Protein AF-A0A2N6U4A2-F1 (afdb_monomer_lite)

Radius of gyration: 18.39 Å; chains: 1; bounding box: 52×46×39 Å

pLDDT: mean 78.29, std 16.14, range [36.31, 93.56]

Foldseek 3Di:
DDDDPVVVVVVPPPPDPVVLVVVVVVVLVVVCVVADVQWHWFDDPNDIFIFNRVQLVVCCVPPVVSVVCVVVVVLVSSCVRGGDPVRVVVLQVQQADPVPRGRPPVSSVVSVVVVCVRRVVPD

Secondary structure (DSSP, 8-state):
----HHHHHHHTSS-SHHHHHHHHHHHHHHHHHHSPTT-EEEEETTEEEEE-HHHHHHHHHH-HHHHHHHHTT-HHHHHHHHB-HHHHHHHHHHTB-TTT-SBPHHHHHHHHHHHHIIIII--

Sequence (123 aa):
MSQTTAEKAKAAGAKTPGDKKKATSAKVKALQAEAAKGDIVVELRGETFTVHVEAYQQKVSEDYEFMEYSMKGILPLMLDVLLDSADREKLKNLARDEETGLVSPEKMGDLFAELMEAGGQGN

Structure (mmCIF, N/CA/C/O backbone):
data_AF-A0A2N6U4A2-F1
#
_entry.id   AF-A0A2N6U4A2-F1
#
loop_
_atom_site.group_PDB
_atom_site.id
_atom_site.type_symbol
_atom_site.label_atom_id
_atom_site.label_alt_id
_atom_site.label_comp_id
_atom_site.label_asym_id
_atom_site.label_entity_id
_atom_site.label_seq_id
_atom_site.pdbx_PDB_ins_code
_atom_site.Cartn_x
_atom_site.Cartn_y
_atom_site.Cartn_z
_atom_site.occupancy
_atom_site.B_iso_or_equiv
_atom_site.auth_seq_id
_atom_site.auth_comp_id
_atom_site.auth_asym_id
_atom_site.auth_atom_id
_atom_site.pdbx_PDB_model_num
ATOM 1 N N . MET A 1 1 ? -36.606 -29.274 24.274 1.00 43.75 1 MET A N 1
ATOM 2 C CA . MET A 1 1 ? -36.306 -28.296 23.208 1.00 43.75 1 MET A CA 1
ATOM 3 C C . MET A 1 1 ? -34.797 -28.178 23.114 1.00 43.75 1 MET A C 1
ATOM 5 O O . MET A 1 1 ? -34.193 -27.491 23.926 1.00 43.75 1 MET A O 1
ATOM 9 N N . SER A 1 2 ? -34.183 -28.954 22.226 1.00 44.00 2 SER A N 1
ATOM 10 C CA . SER A 1 2 ? -32.726 -29.002 22.094 1.00 44.00 2 SER A CA 1
ATOM 11 C C . SER A 1 2 ? -32.313 -27.993 21.032 1.00 44.00 2 SER A C 1
ATOM 13 O O . SER A 1 2 ? -32.617 -28.190 19.859 1.00 44.00 2 SER A O 1
ATOM 15 N N . GLN A 1 3 ? -31.674 -26.900 21.452 1.00 47.78 3 GLN A N 1
ATOM 16 C CA . GLN A 1 3 ? -31.098 -25.924 20.527 1.00 47.78 3 GLN A CA 1
ATOM 17 C C . GLN A 1 3 ? -30.094 -26.632 19.618 1.00 47.78 3 GLN A C 1
ATOM 19 O O . GLN A 1 3 ? -29.180 -27.313 20.092 1.00 47.78 3 GLN A O 1
ATOM 24 N N . THR A 1 4 ? -30.290 -26.493 18.312 1.00 55.03 4 THR A N 1
ATOM 25 C CA . THR A 1 4 ? -29.431 -27.123 17.313 1.00 55.03 4 THR A CA 1
ATOM 26 C C . THR A 1 4 ? -28.063 -26.440 17.281 1.00 55.03 4 THR A C 1
ATOM 28 O O . THR A 1 4 ? -27.929 -25.241 17.523 1.00 55.03 4 THR A O 1
ATOM 31 N N . THR A 1 5 ? -27.012 -27.198 16.969 1.00 56.59 5 THR A N 1
ATOM 32 C CA . THR A 1 5 ? -25.620 -26.715 16.890 1.00 56.59 5 THR A CA 1
ATOM 33 C C . THR A 1 5 ? -25.461 -25.521 15.932 1.00 56.59 5 THR A C 1
ATOM 35 O O . THR A 1 5 ? -24.601 -24.666 16.141 1.00 56.59 5 THR A O 1
ATOM 38 N N . ALA A 1 6 ? -26.352 -25.402 14.942 1.00 48.22 6 ALA A N 1
ATOM 39 C CA . ALA A 1 6 ? -26.440 -24.268 14.024 1.00 48.22 6 ALA A CA 1
ATOM 40 C C . ALA A 1 6 ? -26.860 -22.946 14.708 1.00 48.22 6 ALA A C 1
ATOM 42 O O . ALA A 1 6 ? -26.372 -21.880 14.334 1.00 48.22 6 ALA A O 1
ATOM 43 N N . GLU A 1 7 ? -27.695 -22.989 15.752 1.00 49.34 7 GLU A N 1
ATOM 44 C CA . GLU A 1 7 ? -28.082 -21.798 16.528 1.00 49.34 7 GLU A CA 1
ATOM 45 C C . GLU A 1 7 ? -26.982 -21.345 17.502 1.00 49.34 7 GLU A C 1
ATOM 47 O O . GLU A 1 7 ? -26.811 -20.145 17.721 1.00 49.34 7 GLU A O 1
ATOM 52 N N . LYS A 1 8 ? -26.154 -22.268 18.016 1.00 51.16 8 LYS A N 1
ATOM 53 C CA . LYS A 1 8 ? -24.959 -21.906 18.806 1.00 51.16 8 LYS A CA 1
ATOM 54 C C . LYS A 1 8 ? -23.858 -21.270 17.951 1.00 51.16 8 LYS A C 1
ATOM 56 O O . LYS A 1 8 ? -23.188 -20.356 18.425 1.00 51.16 8 LYS A O 1
ATOM 61 N N . ALA A 1 9 ? -23.713 -21.685 16.691 1.00 48.22 9 ALA A N 1
ATOM 62 C CA . ALA A 1 9 ? -22.756 -21.086 15.759 1.00 48.22 9 ALA A CA 1
ATOM 63 C C . ALA A 1 9 ? -23.131 -19.641 15.371 1.00 48.22 9 ALA A C 1
ATOM 65 O O . ALA A 1 9 ? -22.250 -18.797 15.227 1.00 48.22 9 ALA A O 1
ATOM 66 N N . LYS A 1 10 ? -24.431 -19.314 15.289 1.00 48.22 10 LYS A N 1
ATOM 67 C CA . LYS A 1 10 ? -24.894 -17.937 15.033 1.00 48.22 10 LYS A CA 1
ATOM 68 C C . LYS A 1 10 ? -24.699 -16.991 16.228 1.00 48.22 10 LYS A C 1
ATOM 70 O O . LYS A 1 10 ? -24.438 -15.810 16.022 1.00 48.22 10 LYS A O 1
ATOM 75 N N . ALA A 1 11 ? -24.780 -17.489 17.465 1.00 43.88 11 ALA A N 1
ATOM 76 C CA . ALA A 1 11 ? -24.536 -16.687 18.673 1.00 43.88 11 ALA A CA 1
ATOM 77 C C . ALA A 1 11 ? -23.036 -16.480 18.985 1.00 43.88 11 ALA A C 1
ATOM 79 O O . ALA A 1 11 ? -22.668 -15.504 19.646 1.00 43.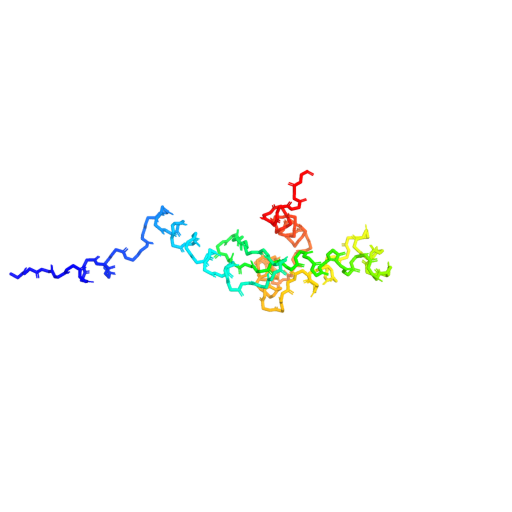88 11 ALA A O 1
ATOM 80 N N . ALA A 1 12 ? -22.174 -17.371 18.484 1.00 47.41 12 ALA A N 1
ATOM 81 C CA . ALA A 1 12 ? -20.722 -17.356 18.659 1.00 47.41 12 ALA A CA 1
ATOM 82 C C . ALA A 1 12 ? -19.969 -16.694 17.489 1.00 47.41 12 ALA A C 1
ATOM 84 O O . ALA A 1 12 ? -18.796 -16.989 17.273 1.00 47.41 12 ALA A O 1
ATOM 85 N N . GLY A 1 13 ? -20.622 -15.805 16.730 1.00 43.22 13 GLY A N 1
ATOM 86 C CA . GLY A 1 13 ? -19.978 -15.045 15.660 1.00 43.22 13 GLY A CA 1
ATOM 87 C C . GLY A 1 13 ? -18.781 -14.252 16.188 1.00 43.22 13 GLY A C 1
ATOM 88 O O . GLY A 1 13 ? -18.966 -13.195 16.778 1.00 43.22 13 GLY A O 1
ATOM 89 N N . ALA A 1 14 ? -17.574 -14.798 16.016 1.00 50.59 14 ALA A N 1
ATOM 90 C CA . ALA A 1 14 ? -16.273 -14.144 16.167 1.00 50.59 14 ALA A CA 1
ATOM 91 C C . ALA A 1 14 ? -16.179 -13.103 17.310 1.00 50.59 14 ALA A C 1
ATOM 93 O O . ALA A 1 14 ? -15.840 -11.941 17.080 1.00 50.59 14 ALA A O 1
ATOM 94 N N . LYS A 1 15 ? -16.495 -13.488 18.557 1.00 50.69 15 LYS A N 1
ATOM 95 C CA . LYS A 1 15 ? -16.428 -12.566 19.715 1.00 50.69 15 LYS A CA 1
ATOM 96 C C . LYS A 1 15 ? -15.110 -12.605 20.489 1.00 50.69 15 LYS A C 1
ATOM 98 O O . LYS A 1 15 ? -14.863 -11.708 21.288 1.00 50.69 15 LYS A O 1
ATOM 103 N N . THR A 1 16 ? -14.247 -13.587 20.251 1.00 46.19 16 THR A N 1
ATOM 104 C CA . THR A 1 16 ? -12.929 -13.678 20.893 1.00 46.19 16 THR A CA 1
ATOM 105 C C . THR A 1 16 ? -11.828 -13.220 19.923 1.00 46.19 16 THR A C 1
ATOM 107 O O . THR A 1 16 ? -11.876 -13.544 18.733 1.00 46.19 16 THR A O 1
ATOM 110 N N . PRO A 1 17 ? -10.799 -12.490 20.396 1.00 52.47 17 PRO A N 1
ATOM 111 C CA . PRO A 1 17 ? -9.674 -12.063 19.557 1.00 52.47 17 PRO A CA 1
ATOM 112 C C . PRO A 1 17 ? -8.973 -13.230 18.843 1.00 52.47 17 PRO A C 1
ATOM 114 O O . PRO A 1 17 ? -8.487 -13.073 17.727 1.00 52.47 17 PRO A O 1
ATOM 117 N N . GLY A 1 18 ? -8.945 -14.414 19.468 1.00 51.34 18 GLY A N 1
ATOM 118 C CA . GLY A 1 18 ? -8.355 -15.629 18.900 1.00 51.34 18 GLY A CA 1
ATOM 119 C C . GLY A 1 18 ? -9.124 -16.198 17.703 1.00 51.34 18 GLY A C 1
ATOM 120 O O . GLY A 1 18 ? -8.497 -16.639 16.742 1.00 51.34 18 GLY A O 1
ATOM 121 N N . ASP A 1 19 ? -10.458 -16.144 17.715 1.00 50.12 19 ASP A N 1
ATOM 122 C CA . ASP A 1 19 ? -11.286 -16.584 16.585 1.00 50.12 19 ASP A CA 1
ATOM 123 C C . ASP A 1 19 ? -11.222 -15.596 15.421 1.00 50.12 19 ASP A C 1
ATOM 125 O O . ASP A 1 19 ? -11.138 -16.021 14.270 1.00 50.12 19 ASP A O 1
ATOM 129 N N . LYS A 1 20 ? -11.155 -14.288 15.710 1.00 52.75 20 LYS A N 1
ATOM 130 C CA . LYS A 1 20 ? -10.893 -13.267 14.684 1.00 52.75 20 LYS A CA 1
ATOM 131 C C . LYS A 1 20 ? -9.546 -13.507 14.005 1.00 52.75 20 LYS A C 1
ATOM 133 O O . LYS A 1 20 ? -9.511 -13.607 12.789 1.00 52.75 20 LYS A O 1
ATOM 138 N N . LYS A 1 21 ? -8.473 -13.732 14.775 1.00 54.66 21 LYS A N 1
ATOM 139 C CA . LYS A 1 21 ? -7.143 -14.058 14.228 1.00 54.66 21 LYS A CA 1
ATOM 140 C C . LYS A 1 21 ? -7.134 -15.344 13.394 1.00 54.66 21 LYS A C 1
ATOM 142 O O . LYS A 1 21 ? -6.474 -15.392 12.361 1.00 54.66 21 LYS A O 1
ATOM 147 N N . LYS A 1 22 ? -7.870 -16.387 13.797 1.00 55.66 22 LYS A N 1
ATOM 148 C CA . LYS A 1 22 ? -7.980 -17.633 13.014 1.00 55.66 22 LYS A CA 1
ATOM 149 C C . LYS A 1 22 ? -8.784 -17.451 11.723 1.00 55.66 22 LYS A C 1
ATOM 151 O O . LYS A 1 22 ? -8.361 -17.959 10.688 1.00 55.66 22 LYS A O 1
ATOM 156 N N . ALA A 1 23 ? -9.896 -16.719 11.766 1.00 58.84 23 ALA A N 1
ATOM 157 C CA . ALA A 1 23 ? -10.710 -16.414 10.588 1.00 58.84 23 ALA A CA 1
ATOM 158 C C . ALA A 1 23 ? -9.965 -15.500 9.601 1.00 58.84 23 ALA A C 1
ATOM 160 O O . ALA A 1 23 ? -9.941 -15.777 8.405 1.00 58.84 23 ALA A O 1
ATOM 161 N N . THR A 1 24 ? -9.274 -14.482 10.116 1.00 60.09 24 THR A N 1
ATOM 162 C CA . THR A 1 24 ? -8.304 -13.660 9.385 1.00 60.09 24 THR A CA 1
ATOM 163 C C . THR A 1 24 ? -7.236 -14.527 8.727 1.00 60.09 24 THR A C 1
ATOM 165 O O . THR A 1 24 ? -7.017 -14.421 7.528 1.00 60.09 24 THR A O 1
ATOM 168 N N . SER A 1 25 ? -6.593 -15.430 9.476 1.00 66.12 25 SER A N 1
ATOM 169 C CA . SER A 1 25 ? -5.511 -16.264 8.943 1.00 66.12 25 SER A CA 1
ATOM 170 C C . SER A 1 25 ? -6.002 -17.205 7.838 1.00 66.12 25 SER A C 1
ATOM 172 O O . SER A 1 25 ? -5.292 -17.431 6.862 1.00 66.12 25 SER A O 1
ATOM 174 N N . ALA A 1 26 ? -7.232 -17.715 7.946 1.00 72.00 26 ALA A N 1
ATOM 175 C CA . ALA A 1 26 ? -7.859 -18.495 6.883 1.00 72.00 26 ALA A CA 1
ATOM 176 C C . ALA A 1 26 ? -8.185 -17.639 5.647 1.00 72.00 26 ALA A C 1
ATOM 178 O O . ALA A 1 26 ? -7.936 -18.082 4.530 1.00 72.00 26 ALA A O 1
ATOM 179 N N . LYS A 1 27 ? -8.682 -16.409 5.839 1.00 73.31 27 LYS A N 1
ATOM 180 C CA . LYS A 1 27 ? -8.965 -15.456 4.755 1.00 73.31 27 LYS A CA 1
ATOM 181 C C . LYS A 1 27 ? -7.689 -15.036 4.021 1.00 73.31 27 LYS A C 1
ATOM 183 O O . LYS A 1 27 ? -7.665 -15.090 2.800 1.00 73.31 27 LYS A O 1
ATOM 188 N N . VAL A 1 28 ? -6.629 -14.688 4.750 1.00 76.81 28 VAL A N 1
ATOM 189 C CA . VAL A 1 28 ? -5.316 -14.349 4.177 1.00 76.81 28 VAL A CA 1
ATOM 190 C C . VAL A 1 28 ? -4.765 -15.531 3.385 1.00 76.81 28 VAL A C 1
ATOM 192 O O . VAL A 1 28 ? -4.338 -15.347 2.258 1.00 76.81 28 VAL A O 1
ATOM 195 N N . LYS A 1 29 ? -4.845 -16.761 3.910 1.00 74.00 29 LYS A N 1
ATOM 196 C CA . LYS A 1 29 ? -4.404 -17.960 3.176 1.00 74.00 29 LYS A CA 1
ATOM 197 C C . LYS A 1 29 ? -5.227 -18.248 1.922 1.00 74.00 29 LYS A C 1
ATOM 199 O O . LYS A 1 29 ? -4.653 -18.687 0.934 1.00 74.00 29 LYS A O 1
ATOM 204 N N . ALA A 1 30 ? -6.542 -18.041 1.970 1.00 78.31 30 ALA A N 1
ATOM 205 C CA . ALA A 1 30 ? -7.407 -18.216 0.807 1.00 78.31 30 ALA A CA 1
ATOM 206 C C . ALA A 1 30 ? -7.053 -17.197 -0.283 1.00 78.31 30 ALA A C 1
ATOM 208 O O . ALA A 1 30 ? -6.732 -17.591 -1.397 1.00 78.31 30 ALA A O 1
ATOM 209 N N . LEU A 1 31 ? -6.979 -15.915 0.081 1.00 79.50 31 LEU A N 1
ATOM 210 C CA . LEU A 1 31 ? -6.588 -14.848 -0.837 1.00 79.50 31 LEU A CA 1
ATOM 211 C C . LEU A 1 31 ? -5.165 -15.045 -1.367 1.00 79.50 31 LEU A C 1
ATOM 213 O O . LEU A 1 31 ? -4.934 -14.853 -2.547 1.00 79.50 31 LEU A O 1
ATOM 217 N N . GLN A 1 32 ? -4.222 -15.498 -0.537 1.00 78.94 32 GLN A N 1
ATOM 218 C CA . GLN A 1 32 ? -2.851 -15.792 -0.962 1.00 78.94 32 GLN A CA 1
ATOM 219 C C . GLN A 1 32 ? -2.780 -16.953 -1.962 1.00 78.94 32 GLN A C 1
ATOM 221 O O . GLN A 1 32 ? -1.875 -16.982 -2.791 1.00 78.94 32 GLN A O 1
ATOM 226 N N . ALA A 1 33 ? -3.701 -17.916 -1.877 1.00 75.50 33 ALA A N 1
ATOM 227 C CA . ALA A 1 33 ? -3.798 -19.014 -2.835 1.00 75.50 33 ALA A CA 1
ATOM 228 C C . ALA A 1 33 ? -4.433 -18.580 -4.168 1.00 75.50 33 ALA A C 1
ATOM 230 O O . ALA A 1 33 ? -4.193 -19.226 -5.186 1.00 75.50 33 ALA A O 1
ATOM 231 N N . GLU A 1 34 ? -5.236 -17.513 -4.155 1.00 74.12 34 GLU A N 1
ATOM 232 C CA . GLU A 1 34 ? -5.841 -16.896 -5.344 1.00 74.12 34 GLU A CA 1
ATOM 233 C C . GLU A 1 34 ? -4.969 -15.784 -5.950 1.00 74.12 34 GLU A C 1
ATOM 235 O O . GLU A 1 34 ? -5.136 -15.447 -7.122 1.00 74.12 34 GLU A O 1
ATOM 240 N N . ALA A 1 35 ? -4.044 -15.226 -5.166 1.00 77.50 35 ALA A N 1
ATOM 241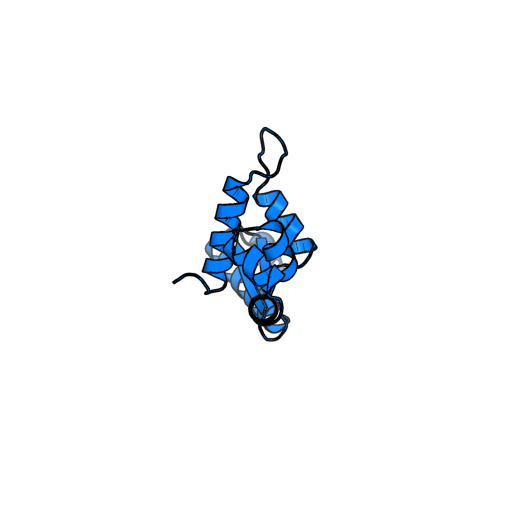 C CA . ALA A 1 35 ? -3.132 -14.172 -5.582 1.00 77.50 35 ALA A CA 1
ATOM 242 C C . ALA A 1 35 ? -2.192 -14.658 -6.695 1.00 77.50 35 ALA A C 1
ATOM 244 O O . ALA A 1 35 ? -1.840 -15.843 -6.766 1.00 77.50 35 ALA A O 1
ATOM 245 N N . ALA A 1 36 ? -1.781 -13.745 -7.580 1.00 76.88 36 ALA A N 1
ATOM 246 C CA . ALA A 1 36 ? -0.884 -14.113 -8.661 1.00 76.88 36 ALA A CA 1
ATOM 247 C C . ALA A 1 36 ? 0.480 -14.533 -8.098 1.00 76.88 36 ALA A C 1
ATOM 249 O O . ALA A 1 36 ? 0.873 -14.208 -6.975 1.00 76.88 36 ALA A O 1
ATOM 250 N N . LYS A 1 37 ? 1.232 -15.297 -8.891 1.00 76.44 37 LYS A N 1
ATOM 251 C CA . LYS A 1 37 ? 2.598 -15.658 -8.517 1.00 76.44 37 LYS A CA 1
ATOM 252 C C . LYS A 1 37 ? 3.411 -14.369 -8.335 1.00 76.44 37 LYS A C 1
ATOM 254 O O . LYS A 1 37 ? 3.464 -13.567 -9.257 1.00 76.44 37 LYS A O 1
ATOM 259 N N . GLY A 1 38 ? 4.022 -14.203 -7.161 1.00 74.88 38 GLY A N 1
ATOM 260 C CA . GLY A 1 38 ? 4.795 -13.004 -6.816 1.00 74.88 38 GLY A CA 1
ATOM 261 C C . GLY A 1 38 ? 4.029 -11.952 -6.003 1.00 74.88 38 GLY A C 1
ATOM 262 O O . GLY A 1 38 ? 4.651 -11.008 -5.510 1.00 74.88 38 GLY A O 1
ATOM 263 N N . ASP A 1 39 ? 2.721 -12.142 -5.804 1.00 86.81 39 ASP A N 1
ATOM 264 C CA . ASP A 1 39 ? 1.898 -11.324 -4.916 1.00 86.81 39 ASP A CA 1
ATOM 265 C C . ASP A 1 39 ? 1.923 -11.856 -3.481 1.00 86.81 39 ASP A C 1
ATOM 267 O O . ASP A 1 39 ? 1.952 -13.068 -3.235 1.00 86.81 39 ASP A O 1
ATOM 271 N N . ILE A 1 40 ? 1.854 -10.946 -2.513 1.00 86.25 40 ILE A N 1
ATOM 272 C CA . ILE A 1 40 ? 1.844 -11.265 -1.086 1.00 86.25 40 ILE A CA 1
ATOM 273 C C . ILE A 1 40 ? 0.626 -10.625 -0.439 1.00 86.25 40 ILE A C 1
ATOM 275 O O . ILE A 1 40 ? 0.444 -9.414 -0.486 1.00 86.25 40 ILE A O 1
ATOM 279 N N . VAL A 1 41 ? -0.207 -11.437 0.198 1.00 87.31 41 VAL A N 1
ATOM 280 C CA . VAL A 1 41 ? -1.392 -10.971 0.905 1.00 87.31 41 VAL A CA 1
ATOM 281 C C . VAL A 1 41 ? -1.042 -10.730 2.364 1.00 87.31 41 VAL A C 1
ATOM 283 O O . VAL A 1 41 ? -0.679 -11.654 3.095 1.00 87.31 41 VAL A O 1
ATOM 286 N N . VAL A 1 42 ? -1.199 -9.486 2.802 1.00 85.94 42 VAL A N 1
ATOM 287 C CA . VAL A 1 42 ? -0.886 -9.041 4.162 1.00 85.94 42 VAL A CA 1
ATOM 288 C C . VAL A 1 42 ? -2.132 -8.489 4.845 1.00 85.94 42 VAL A C 1
ATOM 290 O O . VAL A 1 42 ? -3.031 -7.944 4.202 1.00 85.94 42 VAL A O 1
ATOM 293 N N . GLU A 1 43 ? -2.205 -8.637 6.167 1.00 85.50 43 GLU A N 1
ATOM 294 C CA . GLU A 1 43 ? -3.208 -7.944 6.976 1.00 85.50 43 GLU A CA 1
ATOM 295 C C . GLU A 1 43 ? -2.543 -6.773 7.693 1.00 85.50 43 GLU A C 1
ATOM 297 O O . GLU A 1 43 ? -1.584 -6.964 8.439 1.00 85.50 43 GLU A O 1
ATOM 302 N N . LEU A 1 44 ? -3.088 -5.574 7.500 1.00 85.81 44 LEU A N 1
ATOM 303 C CA . LEU A 1 44 ? -2.635 -4.359 8.157 1.00 85.81 44 LEU A CA 1
ATOM 304 C C . LEU A 1 44 ? -3.834 -3.637 8.770 1.00 85.81 44 LEU A C 1
ATOM 306 O O . LEU A 1 44 ? -4.801 -3.306 8.087 1.00 85.81 44 LEU A O 1
ATOM 310 N N . ARG A 1 45 ? -3.779 -3.408 10.088 1.00 84.38 45 ARG A N 1
ATOM 311 C CA . ARG A 1 45 ? -4.809 -2.686 10.865 1.00 84.38 45 ARG A CA 1
ATOM 312 C C . ARG A 1 45 ? -6.251 -3.188 10.644 1.00 84.38 45 ARG A C 1
ATOM 314 O O . ARG A 1 45 ? -7.202 -2.421 10.749 1.00 84.38 45 ARG A O 1
ATOM 321 N N . GLY A 1 46 ? -6.414 -4.490 10.398 1.00 80.25 46 GLY A N 1
ATOM 322 C CA . GLY A 1 46 ? -7.713 -5.144 10.185 1.00 80.25 46 GLY A CA 1
ATOM 323 C C . GLY A 1 46 ? -8.201 -5.153 8.733 1.00 80.25 46 GLY A C 1
ATOM 324 O O . GLY A 1 46 ? -9.220 -5.780 8.451 1.00 80.25 46 GLY A O 1
ATOM 325 N N . GLU A 1 47 ? -7.460 -4.523 7.822 1.00 85.44 47 GLU A N 1
ATOM 326 C CA . GLU A 1 47 ? -7.696 -4.566 6.383 1.00 85.44 47 GLU A CA 1
ATOM 327 C C . GLU A 1 47 ? -6.729 -5.551 5.716 1.00 85.44 47 GLU A C 1
ATOM 329 O O . GLU A 1 47 ? -5.601 -5.753 6.165 1.00 85.44 47 GLU A O 1
ATOM 334 N N . THR A 1 48 ? -7.179 -6.188 4.637 1.00 87.75 48 THR A N 1
ATOM 335 C CA . THR A 1 48 ? -6.352 -7.104 3.842 1.00 87.75 48 THR A CA 1
ATOM 336 C C . THR A 1 48 ? -5.907 -6.412 2.559 1.00 87.75 48 THR A C 1
ATOM 338 O O . THR A 1 48 ? -6.756 -5.837 1.868 1.00 87.75 48 THR A O 1
ATOM 341 N N . PHE A 1 49 ? -4.614 -6.518 2.259 1.00 90.25 49 PHE A N 1
ATOM 342 C CA . PHE A 1 49 ? -3.945 -5.929 1.101 1.00 90.25 49 PHE A CA 1
ATOM 343 C C . PHE A 1 49 ? -3.244 -7.015 0.295 1.00 90.25 49 PHE A C 1
ATOM 345 O O . PHE A 1 49 ? -2.654 -7.924 0.881 1.00 90.25 49 PHE A O 1
ATOM 352 N N . THR A 1 50 ? -3.274 -6.893 -1.027 1.00 90.69 50 THR A N 1
ATOM 353 C CA . THR A 1 50 ? -2.440 -7.687 -1.933 1.00 90.69 50 THR A CA 1
ATOM 354 C C . THR A 1 50 ? -1.281 -6.814 -2.393 1.00 90.69 50 THR A C 1
ATOM 356 O O . THR A 1 50 ? -1.492 -5.770 -2.999 1.00 90.69 50 THR A O 1
ATOM 359 N N . VAL A 1 51 ? -0.058 -7.213 -2.054 1.00 90.69 51 VAL A N 1
ATOM 360 C CA . VAL A 1 51 ? 1.174 -6.487 -2.365 1.00 90.69 51 VAL A CA 1
ATOM 361 C C . VAL A 1 51 ? 1.872 -7.167 -3.536 1.00 90.69 51 VAL A C 1
ATOM 363 O O . VAL A 1 51 ? 2.350 -8.295 -3.412 1.00 90.69 51 VAL A O 1
ATOM 366 N N . HIS A 1 52 ? 1.973 -6.466 -4.660 1.00 91.44 52 HIS A N 1
ATOM 367 C CA . HIS A 1 52 ? 2.569 -6.959 -5.901 1.00 91.44 52 HIS A CA 1
ATOM 368 C C . HIS A 1 52 ? 4.100 -6.814 -5.887 1.00 91.44 52 HIS A C 1
ATOM 370 O O . HIS A 1 52 ? 4.685 -6.035 -6.643 1.00 91.44 52 HIS A O 1
ATOM 376 N N . VAL A 1 53 ? 4.772 -7.535 -4.983 1.00 87.50 53 VAL A N 1
ATOM 377 C CA . VAL A 1 53 ? 6.221 -7.386 -4.746 1.00 87.50 53 VAL A CA 1
ATOM 378 C C . VAL A 1 53 ? 7.045 -7.736 -5.987 1.00 87.50 53 VAL A C 1
ATOM 380 O O . VAL A 1 53 ? 7.990 -7.015 -6.309 1.00 87.50 53 VAL A O 1
ATOM 383 N N . GLU A 1 54 ? 6.691 -8.802 -6.707 1.00 87.31 54 GLU A N 1
ATOM 384 C CA . GLU A 1 54 ? 7.409 -9.199 -7.928 1.00 87.31 54 GLU A CA 1
ATOM 385 C C . GLU A 1 54 ? 7.247 -8.154 -9.043 1.00 87.31 54 GLU A C 1
ATOM 387 O O . GLU A 1 54 ? 8.243 -7.732 -9.629 1.00 87.31 54 GLU A O 1
ATOM 392 N N . ALA A 1 55 ? 6.027 -7.648 -9.266 1.00 87.88 55 ALA A N 1
ATOM 393 C CA . ALA A 1 55 ? 5.766 -6.586 -10.242 1.00 87.88 55 ALA A CA 1
ATOM 394 C C . ALA A 1 55 ? 6.519 -5.292 -9.895 1.00 87.88 55 ALA A C 1
ATOM 396 O O . ALA A 1 55 ? 7.080 -4.633 -10.773 1.00 87.88 55 ALA A O 1
ATOM 397 N N . TYR A 1 56 ? 6.585 -4.950 -8.606 1.00 89.12 56 TYR A N 1
ATOM 398 C CA . TYR A 1 56 ? 7.364 -3.817 -8.125 1.00 89.12 56 TYR A CA 1
ATOM 399 C C . TYR A 1 56 ? 8.863 -4.000 -8.385 1.00 89.12 56 TYR A C 1
ATOM 401 O O . TYR A 1 56 ? 9.482 -3.124 -8.985 1.00 89.12 56 TYR A O 1
ATOM 409 N N . GLN A 1 57 ? 9.453 -5.139 -8.008 1.00 87.94 57 GLN A N 1
ATOM 410 C CA . GLN A 1 57 ? 10.876 -5.416 -8.250 1.00 87.94 57 GLN A CA 1
ATOM 411 C C . GLN A 1 57 ? 11.220 -5.430 -9.739 1.00 87.94 57 GLN A C 1
ATOM 413 O O . GLN A 1 57 ? 12.252 -4.888 -10.146 1.00 87.94 57 GLN A O 1
ATOM 418 N N . GLN A 1 58 ? 10.344 -6.016 -10.553 1.00 90.81 58 GLN A N 1
ATOM 419 C CA . GLN A 1 58 ? 10.479 -6.018 -11.997 1.00 90.81 58 GLN A CA 1
ATOM 420 C C . GLN A 1 58 ? 10.481 -4.583 -12.540 1.00 90.81 58 GLN A C 1
ATOM 422 O O . GLN A 1 58 ? 11.404 -4.203 -13.256 1.00 90.81 58 GLN A O 1
ATOM 427 N N . LYS A 1 59 ? 9.529 -3.743 -12.120 1.00 90.75 59 LYS A N 1
ATOM 428 C CA . LYS A 1 59 ? 9.467 -2.348 -12.567 1.00 90.75 59 LYS A CA 1
ATOM 429 C C . LYS A 1 59 ? 10.663 -1.523 -12.092 1.00 90.75 59 LYS A C 1
ATOM 431 O O . LYS A 1 59 ? 11.208 -0.771 -12.886 1.00 90.75 59 LYS A O 1
ATOM 436 N N . VAL A 1 60 ? 11.144 -1.713 -10.861 1.00 90.38 60 VAL A N 1
ATOM 437 C CA . VAL A 1 60 ? 12.406 -1.099 -10.392 1.00 90.38 60 VAL A CA 1
ATOM 438 C C . VAL A 1 60 ? 13.601 -1.533 -11.249 1.00 90.38 60 VAL A C 1
ATOM 440 O O . VAL A 1 60 ? 14.519 -0.747 -11.461 1.00 90.38 60 VAL A O 1
ATOM 443 N N . SER A 1 61 ? 13.611 -2.769 -11.748 1.00 90.69 61 SER A N 1
ATOM 444 C CA . SER A 1 61 ? 14.730 -3.293 -12.540 1.00 90.69 61 SER A CA 1
ATOM 445 C C . SER A 1 61 ? 14.687 -2.860 -14.009 1.00 90.69 61 SER A C 1
ATOM 447 O O . SER A 1 61 ? 15.739 -2.688 -14.623 1.00 90.69 61 SER A O 1
ATOM 449 N N . GLU A 1 62 ? 13.493 -2.700 -14.581 1.00 93.56 62 GLU A N 1
ATOM 450 C CA . GLU A 1 62 ? 13.297 -2.410 -16.009 1.00 93.56 62 GLU A CA 1
ATOM 451 C C . GLU A 1 62 ? 13.121 -0.914 -16.321 1.00 93.56 62 GLU A C 1
ATOM 453 O O . GLU A 1 62 ? 13.419 -0.480 -17.433 1.00 93.56 62 GLU A O 1
ATOM 458 N N . ASP A 1 63 ? 12.652 -0.115 -15.359 1.00 93.56 63 ASP A N 1
ATOM 459 C CA . ASP A 1 63 ? 12.280 1.290 -15.545 1.00 93.56 63 ASP A CA 1
ATOM 460 C C . ASP A 1 63 ? 13.178 2.197 -14.686 1.00 93.56 63 ASP A C 1
ATOM 462 O O . ASP A 1 63 ? 13.002 2.333 -13.473 1.00 93.56 63 ASP A O 1
ATOM 466 N N . TYR A 1 64 ? 14.179 2.812 -15.328 1.00 90.69 64 TYR A N 1
ATOM 467 C CA . TYR A 1 64 ? 15.167 3.664 -14.654 1.00 90.69 64 TYR A CA 1
ATOM 468 C C . TYR A 1 64 ? 14.526 4.882 -13.972 1.00 90.69 64 TYR A C 1
ATOM 470 O O . TYR A 1 64 ? 14.934 5.248 -12.871 1.00 90.69 64 TYR A O 1
ATOM 478 N N . GLU A 1 65 ? 13.502 5.483 -14.584 1.00 90.62 65 GLU A N 1
ATOM 479 C CA . GLU A 1 65 ? 12.787 6.616 -13.988 1.00 90.62 65 GLU A CA 1
ATOM 480 C C . GLU A 1 65 ? 12.035 6.165 -12.733 1.00 90.62 65 GLU A C 1
ATOM 482 O O . GLU A 1 65 ? 12.118 6.808 -11.684 1.00 90.62 65 GLU A O 1
ATOM 487 N N . PHE A 1 66 ? 11.363 5.013 -12.796 1.00 91.38 66 PHE A N 1
ATOM 488 C CA . PHE A 1 66 ? 10.705 4.429 -11.630 1.00 91.38 66 PHE A CA 1
ATOM 489 C C . PHE A 1 66 ? 11.688 4.060 -10.514 1.00 91.38 66 PHE A C 1
ATOM 491 O O . PHE A 1 66 ? 11.394 4.277 -9.335 1.00 91.38 66 PHE A O 1
ATOM 498 N N . MET A 1 67 ? 12.865 3.543 -10.866 1.00 91.31 67 MET A N 1
ATOM 499 C CA . MET A 1 67 ? 13.943 3.272 -9.919 1.00 91.31 67 MET A CA 1
ATOM 500 C C . MET A 1 67 ? 14.402 4.557 -9.223 1.00 91.31 67 MET A C 1
ATOM 502 O O . MET A 1 67 ? 14.435 4.602 -7.992 1.00 91.31 67 MET A O 1
ATOM 506 N N . GLU A 1 68 ? 14.639 5.638 -9.971 1.00 92.25 68 GLU A N 1
ATOM 507 C CA . GLU A 1 68 ? 14.964 6.942 -9.390 1.00 92.25 68 GLU A CA 1
ATOM 508 C C . GLU A 1 68 ? 13.858 7.464 -8.463 1.00 92.25 68 GLU A C 1
ATOM 510 O O . GLU A 1 68 ? 14.149 8.003 -7.393 1.00 92.25 68 GLU A O 1
ATOM 515 N N . TYR A 1 69 ? 12.587 7.318 -8.846 1.00 88.88 69 TYR A N 1
ATOM 516 C CA . TYR A 1 69 ? 11.456 7.728 -8.012 1.00 88.88 69 TYR A CA 1
ATOM 517 C C . TYR A 1 69 ? 11.337 6.903 -6.732 1.00 88.88 69 TYR A C 1
ATOM 519 O O . TYR A 1 69 ? 11.061 7.462 -5.668 1.00 88.88 69 TYR A O 1
ATOM 527 N N . SER A 1 70 ? 11.601 5.602 -6.820 1.00 85.81 70 SER A N 1
ATOM 528 C CA . SER A 1 70 ? 11.622 4.699 -5.670 1.00 85.81 70 SER A CA 1
ATOM 529 C C . SER A 1 70 ? 12.755 5.068 -4.709 1.00 85.81 70 SER A C 1
ATOM 531 O O . SER A 1 70 ? 12.529 5.175 -3.506 1.00 85.81 70 SER A O 1
ATOM 533 N N . MET A 1 71 ? 13.950 5.381 -5.227 1.00 85.06 71 MET A N 1
ATOM 534 C CA . MET A 1 71 ? 15.079 5.863 -4.416 1.00 85.06 71 MET A CA 1
ATOM 535 C C . MET A 1 71 ? 14.815 7.234 -3.779 1.00 85.06 71 MET A C 1
ATOM 537 O O . MET A 1 71 ? 15.300 7.511 -2.685 1.00 85.06 71 MET A O 1
ATOM 541 N N . LYS A 1 72 ? 14.038 8.095 -4.447 1.00 88.56 72 LYS A N 1
ATOM 542 C CA . LYS A 1 72 ? 13.612 9.406 -3.928 1.00 88.56 72 LYS A CA 1
ATOM 543 C C . LYS A 1 72 ? 12.442 9.309 -2.937 1.00 88.56 72 LYS A C 1
ATOM 545 O O . LYS A 1 72 ? 12.044 10.335 -2.391 1.00 88.56 72 LYS A O 1
ATOM 550 N N . GLY A 1 73 ? 11.887 8.116 -2.705 1.00 84.88 73 GLY A N 1
ATOM 551 C CA . GLY A 1 73 ? 10.783 7.900 -1.768 1.00 84.88 73 GLY A CA 1
ATOM 552 C C . GLY A 1 73 ? 9.447 8.477 -2.242 1.00 84.88 73 GLY A C 1
ATOM 553 O O . GLY A 1 73 ? 8.647 8.931 -1.423 1.00 84.88 73 GLY A O 1
ATOM 554 N N . ILE A 1 74 ? 9.181 8.496 -3.554 1.00 87.81 74 ILE A N 1
ATOM 555 C CA . ILE A 1 74 ? 7.905 8.990 -4.093 1.00 87.81 74 ILE A CA 1
ATOM 556 C C . ILE A 1 74 ? 6.810 7.929 -3.908 1.00 87.81 74 ILE A C 1
ATOM 558 O O . ILE A 1 74 ? 6.422 7.218 -4.837 1.00 87.81 74 ILE A O 1
ATOM 562 N N . LEU A 1 75 ? 6.277 7.860 -2.684 1.00 86.62 75 LEU A N 1
ATOM 563 C CA . LEU A 1 75 ? 5.287 6.867 -2.252 1.00 86.62 75 LEU A CA 1
ATOM 564 C C . LEU A 1 75 ? 4.074 6.717 -3.186 1.00 86.62 75 LEU A C 1
ATOM 566 O O . LEU A 1 75 ? 3.698 5.579 -3.451 1.00 86.62 75 LEU A O 1
ATOM 570 N N . PRO A 1 76 ? 3.449 7.786 -3.729 1.00 87.38 76 PRO A N 1
ATOM 571 C CA . PRO A 1 76 ? 2.277 7.620 -4.591 1.00 87.38 76 PRO A CA 1
ATOM 572 C C . PRO A 1 76 ? 2.545 6.772 -5.838 1.00 87.38 76 PRO A C 1
ATOM 574 O O . PRO A 1 76 ? 1.667 6.015 -6.246 1.00 87.38 76 PRO A O 1
ATOM 577 N N . LEU A 1 77 ? 3.744 6.889 -6.420 1.00 88.00 77 LEU A N 1
ATOM 578 C CA . LEU A 1 77 ? 4.151 6.114 -7.594 1.00 88.00 77 LEU A CA 1
ATOM 579 C C . LEU A 1 77 ? 4.499 4.678 -7.208 1.00 88.00 77 LEU A C 1
ATOM 581 O O . LEU A 1 77 ? 4.086 3.746 -7.886 1.00 88.00 77 LEU A O 1
ATOM 585 N N . MET A 1 78 ? 5.206 4.493 -6.093 1.00 89.62 78 MET A N 1
ATOM 586 C CA . MET A 1 78 ? 5.534 3.159 -5.585 1.00 89.62 78 MET A CA 1
ATOM 587 C C . MET A 1 78 ? 4.260 2.364 -5.274 1.00 89.62 78 MET A C 1
ATOM 589 O O . MET A 1 78 ? 4.122 1.217 -5.690 1.00 89.62 78 MET A O 1
ATOM 593 N N . LEU A 1 79 ? 3.293 3.000 -4.605 1.00 90.38 79 LEU A N 1
ATOM 594 C CA . LEU A 1 79 ? 1.999 2.410 -4.265 1.00 90.38 79 LEU A CA 1
ATOM 595 C C . LEU A 1 79 ? 1.163 2.056 -5.499 1.00 90.38 79 LEU A C 1
ATOM 597 O O . LEU A 1 79 ? 0.418 1.088 -5.430 1.00 90.38 79 LEU A O 1
ATOM 601 N N . ASP A 1 80 ? 1.262 2.814 -6.598 1.00 91.00 80 ASP A N 1
ATOM 602 C CA . ASP A 1 80 ? 0.560 2.518 -7.863 1.00 91.00 80 ASP A CA 1
ATOM 603 C C . ASP A 1 80 ? 0.957 1.164 -8.455 1.00 91.00 80 ASP A C 1
ATOM 605 O O . ASP A 1 80 ? 0.129 0.500 -9.067 1.00 91.00 80 ASP A O 1
ATOM 609 N N . VAL A 1 81 ? 2.199 0.744 -8.214 1.00 90.69 81 VAL A N 1
ATOM 610 C CA . VAL A 1 81 ? 2.725 -0.544 -8.674 1.00 90.69 81 VAL A CA 1
ATOM 611 C C . VAL A 1 81 ? 2.544 -1.628 -7.616 1.00 90.69 81 VAL A C 1
ATOM 613 O O . VAL A 1 81 ? 2.255 -2.770 -7.952 1.00 90.69 81 VAL A O 1
ATOM 616 N N . LEU A 1 82 ? 2.714 -1.282 -6.338 1.00 90.62 82 LEU A N 1
ATOM 617 C CA . LEU A 1 82 ? 2.635 -2.241 -5.235 1.00 90.62 82 LEU A CA 1
ATOM 618 C C . LEU A 1 82 ? 1.214 -2.688 -4.913 1.00 90.62 82 LEU A C 1
ATOM 620 O O . LEU A 1 82 ? 1.059 -3.790 -4.402 1.00 90.62 82 LEU A O 1
ATOM 624 N N . LEU A 1 83 ? 0.205 -1.850 -5.152 1.00 92.00 83 LEU A N 1
ATOM 625 C CA . LEU A 1 83 ? -1.168 -2.105 -4.728 1.00 92.00 83 LEU A CA 1
ATOM 626 C C . LEU A 1 83 ? -2.170 -1.796 -5.840 1.00 92.00 83 LEU A C 1
ATOM 628 O O . LEU A 1 83 ? -2.113 -0.745 -6.488 1.00 92.00 83 LEU A O 1
ATOM 632 N N . ASP A 1 84 ? -3.197 -2.633 -5.930 1.00 90.94 84 ASP A N 1
ATOM 633 C CA . ASP A 1 84 ? -4.398 -2.333 -6.699 1.00 90.94 84 ASP A CA 1
ATOM 634 C C . ASP A 1 84 ? -5.066 -1.022 -6.255 1.00 90.94 84 ASP A C 1
ATOM 636 O O . ASP A 1 84 ? -4.990 -0.584 -5.104 1.00 90.94 84 ASP A O 1
ATOM 640 N N . SER A 1 85 ? -5.817 -0.397 -7.165 1.00 90.00 85 SER A N 1
ATOM 641 C CA . SER A 1 85 ? -6.545 0.853 -6.893 1.00 90.00 85 SER A CA 1
ATOM 642 C C . SER A 1 85 ? -7.446 0.777 -5.654 1.00 90.00 85 SER A C 1
ATOM 644 O O . SER A 1 85 ? -7.463 1.719 -4.864 1.00 90.00 85 SER A O 1
ATOM 646 N N . ALA A 1 86 ? -8.131 -0.351 -5.439 1.00 89.75 86 ALA A N 1
ATOM 647 C CA . ALA A 1 86 ? -8.978 -0.555 -4.263 1.00 89.75 86 ALA A CA 1
ATOM 648 C C . ALA A 1 86 ? -8.164 -0.597 -2.956 1.00 89.75 86 ALA A C 1
ATOM 650 O O . ALA A 1 86 ? -8.560 -0.005 -1.951 1.00 89.75 86 ALA A O 1
ATOM 651 N N . ASP A 1 87 ? -7.005 -1.252 -2.974 1.00 91.19 87 ASP A N 1
ATOM 652 C CA . ASP A 1 87 ? -6.118 -1.361 -1.815 1.00 91.19 87 ASP A CA 1
ATOM 653 C C . ASP A 1 87 ? -5.419 -0.031 -1.512 1.00 91.19 87 ASP A C 1
ATOM 655 O O . ASP A 1 87 ? -5.290 0.360 -0.351 1.00 91.19 87 ASP A O 1
ATOM 659 N N . ARG A 1 88 ? -5.097 0.758 -2.540 1.00 91.06 88 ARG A N 1
ATOM 660 C CA . ARG A 1 88 ? -4.628 2.139 -2.360 1.00 91.06 88 ARG A CA 1
ATOM 661 C C . ARG A 1 88 ? -5.667 3.031 -1.699 1.00 91.06 88 ARG A C 1
ATOM 663 O O . ARG A 1 88 ? -5.302 3.878 -0.885 1.00 91.06 88 ARG A O 1
ATOM 670 N N . GLU A 1 89 ? -6.946 2.883 -2.035 1.00 91.50 89 GLU A N 1
ATOM 671 C CA . GLU A 1 89 ? -8.009 3.642 -1.371 1.00 91.50 89 GLU A CA 1
ATOM 672 C C . GLU A 1 89 ? -8.150 3.256 0.102 1.00 91.50 89 GLU A C 1
ATOM 674 O O . GLU A 1 89 ? -8.250 4.146 0.949 1.00 91.50 89 GLU A O 1
ATOM 679 N N . LYS A 1 90 ? -8.068 1.961 0.437 1.00 91.31 90 LYS A N 1
ATOM 680 C CA . LYS A 1 90 ? -8.021 1.511 1.838 1.00 91.31 90 LYS A CA 1
ATOM 681 C C . LYS A 1 90 ? -6.839 2.132 2.576 1.00 91.31 90 LYS A C 1
ATOM 683 O O . LYS A 1 90 ? -7.028 2.707 3.645 1.00 91.31 90 LYS A O 1
ATOM 688 N N . LEU A 1 91 ? -5.643 2.095 1.983 1.00 91.06 91 LEU A N 1
ATOM 689 C CA . LEU A 1 91 ? -4.440 2.661 2.593 1.00 91.06 91 LEU A CA 1
ATOM 690 C C . LEU A 1 91 ? -4.569 4.175 2.809 1.00 91.06 91 LEU A C 1
ATOM 692 O O . LEU A 1 91 ? -4.258 4.676 3.885 1.00 91.06 91 LEU A O 1
ATOM 696 N N . LYS A 1 92 ? -5.105 4.905 1.822 1.00 90.75 92 LYS A N 1
ATOM 697 C CA . LYS A 1 92 ? -5.399 6.342 1.941 1.00 90.75 92 LYS A CA 1
ATOM 698 C C . LYS A 1 92 ? -6.410 6.634 3.044 1.00 90.75 92 LYS A C 1
ATOM 700 O O . LYS A 1 92 ? -6.244 7.620 3.752 1.00 90.75 92 LYS A O 1
ATOM 705 N N . ASN A 1 93 ? -7.438 5.799 3.195 1.00 91.31 93 ASN A N 1
ATOM 706 C CA . ASN A 1 93 ? -8.422 5.944 4.264 1.00 91.31 93 ASN A CA 1
ATOM 707 C C . ASN A 1 93 ? -7.801 5.691 5.644 1.00 91.31 93 ASN A C 1
ATOM 709 O O . ASN A 1 93 ? -8.105 6.431 6.573 1.00 91.31 93 ASN A O 1
ATOM 713 N N . LEU A 1 94 ? -6.889 4.721 5.768 1.00 89.88 94 LEU A N 1
ATOM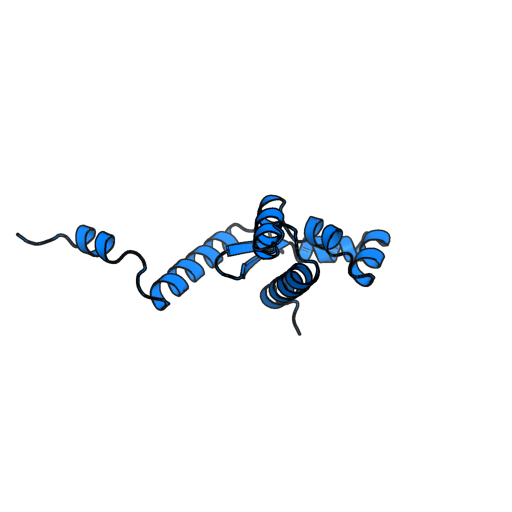 714 C CA . LEU A 1 94 ? -6.123 4.487 6.999 1.00 89.88 94 LEU A CA 1
ATOM 715 C C . LEU A 1 94 ? -5.138 5.626 7.309 1.00 89.88 94 LEU A C 1
ATOM 717 O O . LEU A 1 94 ? -4.911 5.947 8.473 1.00 89.88 94 LEU A O 1
ATOM 721 N N . ALA A 1 95 ? -4.557 6.238 6.276 1.00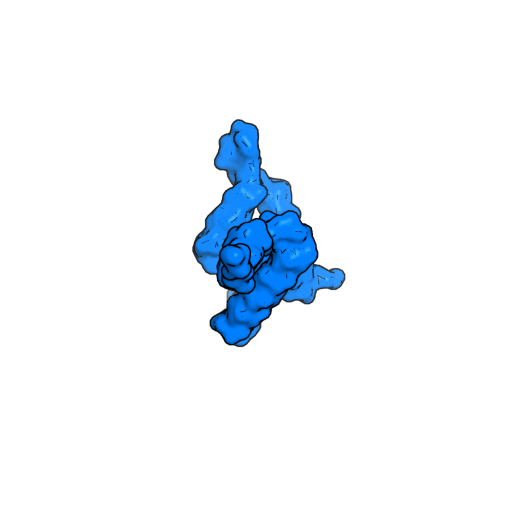 90.75 95 ALA A N 1
ATOM 722 C CA . ALA A 1 95 ? -3.657 7.384 6.393 1.00 90.75 95 ALA A CA 1
ATOM 723 C C . ALA A 1 95 ? -4.399 8.716 6.599 1.00 90.75 95 ALA A C 1
ATOM 725 O O . ALA A 1 95 ? -3.764 9.756 6.797 1.00 90.75 95 ALA A O 1
ATOM 726 N N . ARG A 1 96 ? -5.734 8.714 6.504 1.00 91.62 96 ARG A N 1
ATOM 727 C CA . ARG A 1 96 ? -6.545 9.921 6.606 1.00 91.62 96 ARG A CA 1
ATOM 728 C C . ARG A 1 96 ? -6.543 10.425 8.037 1.00 91.62 96 ARG A C 1
ATOM 730 O O . ARG A 1 96 ? -6.680 9.676 9.000 1.00 91.62 96 ARG A O 1
ATOM 737 N N . ASP A 1 97 ? -6.362 11.720 8.162 1.00 87.25 97 ASP A N 1
ATOM 738 C CA . ASP A 1 97 ? -6.451 12.403 9.426 1.00 87.25 97 ASP A CA 1
ATOM 739 C C . ASP A 1 97 ? -7.915 12.693 9.779 1.00 87.25 97 ASP A C 1
ATOM 741 O O . ASP A 1 97 ? -8.676 13.174 8.938 1.00 87.25 97 ASP A O 1
ATOM 745 N N . GLU A 1 98 ? -8.322 12.362 11.005 1.00 84.31 98 GLU A N 1
ATOM 746 C CA . GLU A 1 98 ? -9.718 12.488 11.445 1.00 84.31 98 GLU A CA 1
ATOM 747 C C . GLU A 1 98 ? -10.131 13.951 11.648 1.00 84.31 98 GLU A C 1
ATOM 749 O O . GLU A 1 98 ? -11.305 14.281 11.493 1.00 84.31 98 GLU A O 1
ATOM 754 N N . GLU A 1 99 ? -9.176 14.835 11.950 1.00 82.88 99 GLU A N 1
ATOM 755 C CA . GLU A 1 99 ? -9.442 16.251 12.207 1.00 82.88 99 GLU A CA 1
ATOM 756 C C . GLU A 1 99 ? -9.541 17.055 10.907 1.00 82.88 99 GLU A C 1
ATOM 758 O O . GLU A 1 99 ? -10.413 17.911 10.759 1.00 82.88 99 GLU A O 1
ATOM 763 N N . THR A 1 100 ? -8.664 16.774 9.942 1.00 85.69 100 THR A N 1
ATOM 764 C CA . THR A 1 100 ? -8.583 17.534 8.683 1.00 85.69 100 THR A CA 1
ATOM 765 C C . THR A 1 100 ? -9.253 16.841 7.497 1.00 85.69 100 THR A C 1
ATOM 767 O O . THR A 1 100 ? -9.520 17.479 6.478 1.00 85.69 100 THR A O 1
ATOM 770 N N . GLY A 1 101 ? -9.508 15.533 7.582 1.00 84.38 101 GLY A N 1
ATOM 771 C CA . GLY A 1 101 ? -10.011 14.726 6.467 1.00 84.38 101 GLY A CA 1
ATOM 772 C C . GLY A 1 101 ? -9.013 14.568 5.310 1.00 84.38 101 GLY A C 1
ATOM 773 O O . GLY A 1 101 ? -9.366 14.011 4.263 1.00 84.38 101 GLY A O 1
ATOM 774 N N . LEU A 1 102 ? -7.776 15.045 5.468 1.00 89.31 102 LEU A N 1
ATOM 775 C CA . LEU A 1 102 ? -6.708 14.942 4.477 1.00 89.31 102 LEU A CA 1
ATOM 776 C C . LEU A 1 102 ? -5.843 13.709 4.742 1.00 89.31 102 LEU A C 1
ATOM 778 O O . LEU A 1 102 ? -5.785 13.194 5.853 1.00 89.31 102 LEU A O 1
ATOM 782 N N . VAL A 1 103 ? -5.164 13.215 3.708 1.00 87.19 103 VAL A N 1
ATOM 783 C CA . VAL A 1 103 ? -4.188 12.129 3.861 1.00 87.19 103 VAL A CA 1
ATOM 784 C C . VAL A 1 103 ? -2.936 12.695 4.526 1.00 87.19 103 VAL A C 1
ATOM 786 O O . VAL A 1 103 ? -2.312 13.600 3.972 1.00 87.19 103 VAL A O 1
ATOM 789 N N . SER A 1 104 ? -2.569 12.165 5.693 1.00 89.19 104 SER A N 1
ATOM 790 C CA . SER A 1 104 ? -1.335 12.542 6.383 1.00 89.19 104 SER A CA 1
ATOM 791 C C . SER A 1 104 ? -0.135 11.869 5.700 1.00 89.19 104 SER A C 1
ATOM 793 O O . SER A 1 104 ? -0.100 10.636 5.625 1.00 89.19 104 SER A O 1
ATOM 795 N N . PRO A 1 105 ? 0.857 12.638 5.208 1.00 85.31 105 PRO A N 1
ATOM 796 C CA . PRO A 1 105 ? 2.060 12.075 4.597 1.00 85.31 105 PRO A CA 1
ATOM 797 C C . PRO A 1 105 ? 2.860 11.200 5.565 1.00 85.31 105 PRO A C 1
ATOM 799 O O . PRO A 1 105 ? 3.385 10.171 5.155 1.00 85.31 105 PRO A O 1
ATOM 802 N N . GLU A 1 106 ? 2.907 11.584 6.844 1.00 87.38 106 GLU A N 1
ATOM 803 C CA . GLU A 1 106 ? 3.592 10.833 7.901 1.00 87.38 106 GLU A CA 1
ATOM 804 C C . GLU A 1 106 ? 2.918 9.474 8.112 1.00 87.38 106 GLU A C 1
ATOM 806 O O . GLU A 1 106 ? 3.555 8.443 7.910 1.00 87.38 106 GLU A O 1
ATOM 811 N N . LYS A 1 107 ? 1.594 9.456 8.355 1.00 89.44 107 LYS A N 1
ATOM 812 C CA . LYS A 1 107 ? 0.834 8.199 8.502 1.00 89.44 107 LYS A CA 1
ATOM 813 C C . LYS A 1 107 ? 0.942 7.313 7.260 1.00 89.44 107 LYS A C 1
ATOM 815 O O . LYS A 1 107 ? 0.972 6.094 7.384 1.00 89.44 107 LYS A O 1
ATOM 820 N N . MET A 1 108 ? 0.972 7.908 6.066 1.00 89.38 108 MET A N 1
ATOM 821 C CA . MET A 1 108 ? 1.146 7.164 4.817 1.00 89.38 108 MET A CA 1
ATOM 822 C C . MET A 1 108 ? 2.538 6.522 4.723 1.00 89.38 108 MET A C 1
ATOM 824 O O . MET A 1 108 ? 2.645 5.390 4.260 1.00 89.38 108 MET A O 1
ATOM 828 N N . GLY A 1 109 ? 3.587 7.220 5.168 1.00 88.62 109 GLY A N 1
ATOM 829 C CA . GLY A 1 109 ? 4.943 6.677 5.249 1.00 88.62 109 GLY A CA 1
ATOM 830 C C . GLY A 1 109 ? 5.048 5.505 6.224 1.00 88.62 109 GLY A C 1
ATOM 831 O O . GLY A 1 109 ? 5.591 4.466 5.854 1.00 88.62 109 GLY A O 1
ATOM 832 N N . ASP A 1 110 ? 4.460 5.630 7.418 1.00 90.12 110 ASP A N 1
ATOM 833 C CA . ASP A 1 110 ? 4.390 4.537 8.398 1.00 90.12 110 ASP A CA 1
ATOM 834 C C . ASP A 1 110 ? 3.647 3.322 7.831 1.00 90.12 110 ASP A C 1
ATOM 836 O O . ASP A 1 110 ? 4.172 2.213 7.830 1.00 90.12 110 ASP A O 1
ATOM 840 N N . LEU A 1 111 ? 2.452 3.531 7.2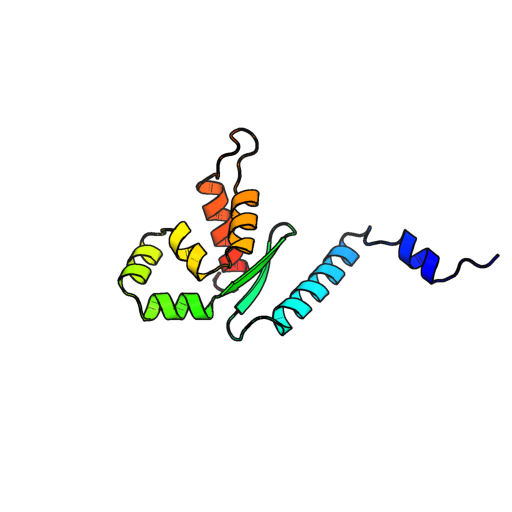70 1.00 90.56 111 LEU A N 1
ATOM 841 C CA . LEU A 1 111 ? 1.650 2.455 6.682 1.00 90.56 111 LEU A CA 1
ATOM 842 C C . LEU A 1 111 ? 2.359 1.772 5.507 1.00 90.56 111 LEU A C 1
ATOM 844 O O . LEU A 1 111 ? 2.223 0.564 5.325 1.00 90.56 111 LEU A O 1
ATOM 848 N N . PHE A 1 112 ? 3.112 2.530 4.708 1.00 88.69 112 PHE A N 1
ATOM 849 C CA . PHE A 1 112 ? 3.945 1.973 3.650 1.00 88.69 112 PHE A CA 1
ATOM 850 C C . PHE A 1 112 ? 5.058 1.087 4.221 1.00 88.69 112 PHE A C 1
ATOM 852 O O . PHE A 1 112 ? 5.236 -0.035 3.754 1.00 88.69 112 PHE A O 1
ATOM 859 N N . ALA A 1 113 ? 5.778 1.554 5.244 1.00 87.56 113 ALA A N 1
ATOM 860 C CA . ALA A 1 113 ? 6.808 0.756 5.903 1.00 87.56 113 ALA A CA 1
ATOM 861 C C . ALA A 1 113 ? 6.217 -0.523 6.522 1.00 87.56 113 ALA A C 1
ATOM 863 O O . ALA A 1 113 ? 6.758 -1.605 6.305 1.00 87.56 113 ALA A O 1
ATOM 864 N N . GLU A 1 114 ? 5.065 -0.420 7.195 1.00 88.50 114 GLU A N 1
ATOM 865 C CA . GLU A 1 114 ? 4.331 -1.566 7.747 1.00 88.50 114 GLU A CA 1
ATOM 866 C C . GLU A 1 114 ? 3.914 -2.567 6.649 1.00 88.50 114 GLU A C 1
ATOM 868 O O . GLU A 1 114 ? 4.050 -3.775 6.836 1.00 88.50 114 GLU A O 1
ATOM 873 N N . LEU A 1 115 ? 3.440 -2.092 5.486 1.00 87.94 115 LEU A N 1
ATOM 874 C CA . LEU A 1 115 ? 3.103 -2.948 4.338 1.00 87.94 115 LEU A CA 1
ATOM 875 C C . LEU A 1 115 ? 4.324 -3.698 3.796 1.00 87.94 115 LEU A C 1
ATOM 877 O O . LEU A 1 115 ? 4.241 -4.897 3.531 1.00 87.94 115 LEU A O 1
ATOM 881 N N . MET A 1 116 ? 5.447 -3.001 3.619 1.00 84.69 116 MET A N 1
ATOM 882 C CA . MET A 1 116 ? 6.674 -3.584 3.070 1.00 84.69 116 MET A CA 1
ATOM 883 C C . MET A 1 116 ? 7.320 -4.570 4.050 1.00 84.69 116 MET A C 1
ATOM 885 O O . MET A 1 116 ? 7.786 -5.633 3.636 1.00 84.69 116 MET A O 1
ATOM 889 N N . GLU A 1 117 ? 7.292 -4.266 5.349 1.00 85.06 117 GLU A N 1
ATOM 890 C CA . GLU A 1 117 ? 7.723 -5.183 6.407 1.00 85.06 117 GLU A CA 1
ATOM 891 C C . GLU A 1 117 ? 6.840 -6.436 6.443 1.00 85.06 117 GLU A C 1
ATOM 893 O O . GLU A 1 117 ? 7.354 -7.555 6.392 1.00 85.06 117 GLU A O 1
ATOM 898 N N . ALA A 1 118 ? 5.512 -6.269 6.433 1.00 80.44 118 ALA A N 1
ATOM 899 C CA . ALA A 1 118 ? 4.568 -7.385 6.410 1.00 80.44 118 ALA A CA 1
ATOM 900 C C . ALA A 1 118 ? 4.692 -8.239 5.135 1.00 80.44 118 ALA A C 1
ATOM 902 O O . ALA A 1 118 ? 4.481 -9.452 5.180 1.00 80.44 118 ALA A O 1
ATOM 903 N N . GLY A 1 119 ? 5.068 -7.619 4.013 1.00 74.25 119 GLY A N 1
ATOM 904 C CA . GLY A 1 119 ? 5.384 -8.279 2.747 1.00 74.25 119 GLY A CA 1
ATOM 905 C C . GLY A 1 119 ? 6.744 -8.990 2.728 1.00 74.25 119 GLY A C 1
ATOM 906 O O . GLY A 1 119 ? 7.110 -9.571 1.712 1.00 74.25 119 GLY A O 1
ATOM 907 N N . GLY A 1 120 ? 7.511 -8.963 3.822 1.00 66.94 120 GLY A N 1
ATOM 908 C CA . GLY A 1 120 ? 8.808 -9.636 3.921 1.00 66.94 120 GLY A CA 1
ATOM 909 C C . GLY A 1 120 ? 9.977 -8.883 3.279 1.00 66.94 120 GLY A C 1
ATOM 910 O O . GLY A 1 120 ? 11.043 -9.472 3.109 1.00 66.94 120 GLY A O 1
ATOM 911 N N . GLN A 1 121 ? 9.813 -7.599 2.938 1.00 58.50 121 GLN A N 1
ATOM 912 C CA . GLN A 1 121 ? 10.927 -6.714 2.563 1.00 58.50 121 GLN A CA 1
ATOM 913 C C . GLN A 1 121 ? 11.549 -5.974 3.762 1.00 58.50 121 GLN A C 1
ATOM 915 O O . GLN A 1 121 ? 12.522 -5.248 3.578 1.00 58.50 121 GLN A O 1
ATOM 920 N N . GLY A 1 122 ? 11.034 -6.169 4.981 1.00 42.75 122 GLY A N 1
ATOM 921 C CA . GLY A 1 122 ? 11.646 -5.659 6.210 1.00 42.75 122 GLY A CA 1
ATOM 922 C C . GLY A 1 122 ? 12.734 -6.598 6.728 1.00 42.75 122 GLY A C 1
ATOM 923 O O . GLY A 1 122 ? 12.429 -7.642 7.303 1.00 42.75 122 GLY A O 1
ATOM 924 N N . ASN A 1 123 ? 13.994 -6.226 6.512 1.00 36.31 123 ASN A N 1
ATOM 925 C CA . ASN A 1 123 ? 15.157 -6.754 7.224 1.00 36.31 123 ASN A CA 1
ATOM 926 C C . ASN A 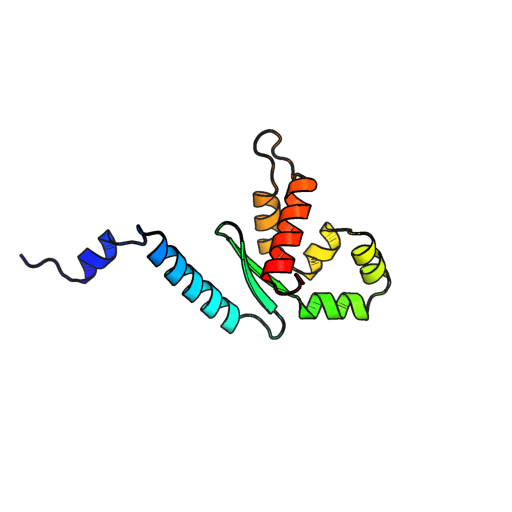1 123 ? 16.125 -5.602 7.497 1.00 36.31 123 ASN A C 1
ATOM 928 O O . ASN A 1 123 ? 16.450 -4.889 6.518 1.00 36.31 123 ASN A O 1
#